Protein AF-A0A1R1PDS6-F1 (afdb_monomer_lite)

Structure (mmCIF, N/CA/C/O backbone):
data_AF-A0A1R1PDS6-F1
#
_entry.id   AF-A0A1R1PDS6-F1
#
loop_
_atom_site.group_PDB
_atom_site.id
_atom_site.type_symbol
_atom_site.label_atom_id
_atom_site.label_alt_id
_atom_site.label_comp_id
_atom_site.label_asym_id
_atom_site.label_entity_id
_atom_site.label_seq_id
_atom_site.pdbx_PDB_ins_code
_atom_site.Cartn_x
_atom_site.Cartn_y
_atom_site.Cartn_z
_atom_site.occupancy
_atom_site.B_iso_or_equiv
_atom_site.auth_seq_id
_atom_site.auth_comp_id
_atom_site.auth_asym_id
_atom_site.auth_atom_id
_atom_site.pdbx_PDB_model_num
ATOM 1 N N . MET A 1 1 ? -19.182 -2.542 -0.248 1.00 47.78 1 MET A N 1
ATOM 2 C CA . MET A 1 1 ? -18.337 -3.406 -1.085 1.00 47.78 1 MET A CA 1
ATOM 3 C C . MET A 1 1 ? -17.976 -2.606 -2.316 1.00 47.78 1 MET A C 1
ATOM 5 O O . MET A 1 1 ? -18.893 -2.180 -3.007 1.00 47.78 1 MET A O 1
ATOM 9 N N . VAL A 1 2 ? -16.699 -2.307 -2.534 1.00 54.94 2 VAL A N 1
ATOM 10 C CA . VAL A 1 2 ? -16.263 -1.618 -3.757 1.00 54.94 2 VAL A CA 1
ATOM 11 C C . VAL A 1 2 ? -15.168 -2.454 -4.403 1.00 54.94 2 VAL A C 1
ATOM 13 O O . VAL A 1 2 ? -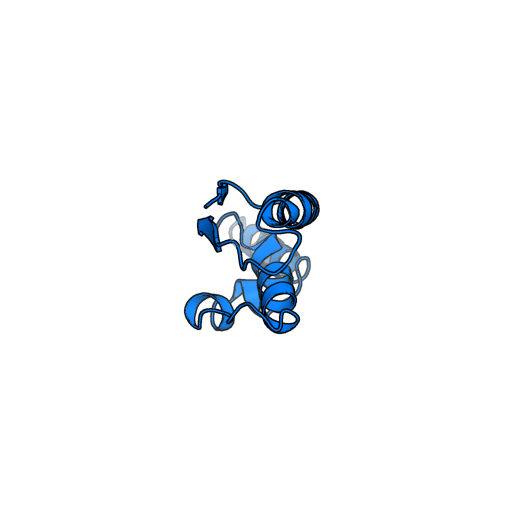14.235 -2.865 -3.713 1.00 54.94 2 VAL A O 1
ATOM 16 N N . TYR A 1 3 ? -15.335 -2.736 -5.694 1.00 51.47 3 TYR A N 1
ATOM 17 C CA . TYR A 1 3 ? -14.395 -3.496 -6.512 1.00 51.47 3 TYR A CA 1
ATOM 18 C C . TYR A 1 3 ? -13.570 -2.519 -7.339 1.00 51.47 3 TYR A C 1
ATOM 20 O O . TYR A 1 3 ? -14.134 -1.674 -8.038 1.00 51.47 3 TYR A O 1
ATOM 28 N N . PHE A 1 4 ? -12.247 -2.623 -7.264 1.00 58.50 4 PHE A N 1
ATOM 29 C CA . PHE A 1 4 ? -11.351 -1.740 -8.003 1.00 58.50 4 PHE A CA 1
ATOM 30 C C . PHE A 1 4 ? -10.531 -2.522 -9.028 1.00 58.50 4 PHE A C 1
ATOM 32 O O . PHE A 1 4 ? -9.790 -3.435 -8.671 1.00 58.50 4 PHE A O 1
ATOM 39 N N . TYR A 1 5 ? -10.667 -2.119 -10.294 1.00 44.25 5 TYR A N 1
ATOM 40 C CA . TYR A 1 5 ? -9.757 -2.449 -11.389 1.00 44.25 5 TYR A CA 1
ATOM 41 C C . TYR A 1 5 ? -8.781 -1.279 -11.570 1.00 44.25 5 TYR A C 1
ATOM 43 O O . TYR A 1 5 ? -9.226 -0.125 -11.630 1.00 44.25 5 TYR A O 1
ATOM 51 N N . ASN A 1 6 ? -7.485 -1.594 -11.666 1.00 51.91 6 ASN A N 1
ATOM 52 C CA . ASN A 1 6 ? -6.371 -0.671 -11.916 1.00 51.91 6 ASN A CA 1
ATOM 53 C C . ASN A 1 6 ? -6.130 0.347 -10.774 1.00 51.91 6 ASN A C 1
ATOM 55 O O . ASN A 1 6 ? -6.977 1.193 -10.462 1.00 51.91 6 ASN A O 1
ATOM 59 N N . CYS A 1 7 ? -4.979 0.247 -10.104 1.00 52.19 7 CYS A N 1
ATOM 60 C CA . CYS A 1 7 ? -4.721 0.929 -8.835 1.00 52.19 7 CYS A CA 1
ATOM 61 C C . CYS A 1 7 ? -3.603 1.970 -8.971 1.00 52.19 7 CYS A C 1
ATOM 63 O O . CYS A 1 7 ? -2.469 1.721 -8.590 1.00 52.19 7 CYS A O 1
ATOM 65 N N . LYS A 1 8 ? -3.899 3.181 -9.458 1.00 59.25 8 LYS A N 1
ATOM 66 C CA . LYS A 1 8 ? -2.956 4.302 -9.294 1.00 59.25 8 LYS A CA 1
ATOM 67 C C . LYS A 1 8 ? -2.993 4.790 -7.841 1.00 59.25 8 LYS A C 1
ATOM 69 O O . LYS A 1 8 ? -4.069 5.043 -7.302 1.00 59.25 8 LYS A O 1
ATOM 74 N N . ASN A 1 9 ? -1.819 4.935 -7.221 1.00 58.53 9 ASN A N 1
ATOM 75 C CA . ASN A 1 9 ? -1.635 5.221 -5.787 1.00 58.53 9 ASN A CA 1
ATOM 76 C C . ASN A 1 9 ? -2.547 6.334 -5.223 1.00 58.53 9 ASN A C 1
ATOM 78 O O . ASN A 1 9 ? -3.151 6.163 -4.165 1.00 58.53 9 ASN A O 1
ATOM 82 N N . LEU A 1 10 ? -2.685 7.466 -5.928 1.00 61.97 10 LEU A N 1
ATOM 83 C CA . LEU A 1 10 ? -3.504 8.592 -5.458 1.00 61.97 10 LEU A CA 1
ATOM 84 C C . LEU A 1 10 ? -5.012 8.304 -5.552 1.00 61.97 10 LEU A C 1
ATOM 86 O O . LEU A 1 10 ? -5.778 8.703 -4.675 1.00 61.97 10 LEU A O 1
ATOM 90 N N . ASP A 1 11 ? -5.444 7.584 -6.586 1.00 73.88 11 ASP A N 1
ATOM 91 C CA . ASP A 1 11 ? -6.853 7.244 -6.798 1.00 73.88 11 ASP A CA 1
ATOM 92 C C . ASP A 1 11 ? -7.329 6.180 -5.812 1.00 73.88 11 ASP A C 1
ATOM 94 O O . ASP A 1 11 ? -8.490 6.196 -5.401 1.00 73.88 11 ASP A O 1
ATOM 98 N N . TYR A 1 12 ? -6.436 5.285 -5.385 1.00 75.88 12 TYR A N 1
ATOM 99 C CA . TYR A 1 12 ? -6.768 4.190 -4.481 1.00 75.88 12 TYR A CA 1
ATOM 100 C C . TYR A 1 12 ? -7.304 4.674 -3.130 1.00 75.88 12 TYR A C 1
ATOM 102 O O . TYR A 1 12 ? -8.366 4.229 -2.696 1.00 75.88 12 TYR A O 1
ATOM 110 N N . THR A 1 13 ? -6.645 5.652 -2.503 1.00 77.19 13 THR A N 1
ATOM 111 C CA . THR A 1 13 ? -7.091 6.222 -1.219 1.00 77.19 13 THR A CA 1
ATOM 112 C C . THR A 1 13 ? -8.460 6.900 -1.335 1.00 77.19 13 THR A C 1
ATOM 114 O O . THR A 1 13 ? -9.321 6.715 -0.476 1.00 77.19 13 THR A O 1
ATOM 117 N N . HIS A 1 14 ? -8.712 7.645 -2.417 1.00 79.06 14 HIS A N 1
ATOM 118 C CA . HIS A 1 14 ? -10.010 8.293 -2.659 1.00 79.06 14 HIS A CA 1
ATOM 119 C C . HIS A 1 14 ? -11.137 7.281 -2.890 1.00 79.06 14 HIS A C 1
ATOM 121 O O . HIS A 1 14 ? -12.281 7.500 -2.474 1.00 79.06 14 HIS A O 1
ATOM 127 N N . ARG A 1 15 ? -10.792 6.170 -3.542 1.00 76.31 15 ARG A N 1
ATOM 128 C CA . ARG A 1 15 ? -11.649 5.028 -3.842 1.00 76.31 15 ARG A CA 1
ATOM 129 C C . ARG A 1 15 ? -12.052 4.278 -2.572 1.00 76.31 15 ARG A C 1
ATOM 131 O O . ARG A 1 15 ? -13.246 4.179 -2.281 1.00 76.31 15 ARG A O 1
ATOM 138 N N . ILE A 1 16 ? -11.087 3.837 -1.765 1.00 79.44 16 ILE A N 1
ATOM 139 C CA . ILE A 1 16 ? -11.373 3.165 -0.486 1.00 79.44 16 ILE A CA 1
ATOM 140 C C . ILE A 1 16 ? -11.949 4.133 0.556 1.00 79.44 16 ILE A C 1
ATOM 142 O O . ILE A 1 16 ? -12.737 3.733 1.398 1.00 79.44 16 ILE A O 1
ATOM 146 N N . GLY A 1 17 ? -11.687 5.439 0.457 1.00 77.19 17 GLY A N 1
ATOM 147 C CA . GLY A 1 17 ? -12.298 6.460 1.319 1.00 77.19 17 GLY A CA 1
ATOM 148 C C . GLY A 1 17 ? -13.825 6.592 1.176 1.00 77.19 17 GLY A C 1
ATOM 149 O O . GLY A 1 17 ? -14.455 7.365 1.904 1.00 77.19 17 GLY A O 1
ATOM 150 N N . ARG A 1 18 ? -14.447 5.856 0.242 1.00 76.12 18 ARG A N 1
ATOM 151 C CA . ARG A 1 18 ? -15.908 5.691 0.138 1.00 76.12 18 ARG A CA 1
ATOM 152 C C . ARG A 1 18 ? -16.437 4.547 1.007 1.00 76.12 18 ARG A C 1
ATOM 154 O O . ARG A 1 18 ? -17.635 4.513 1.283 1.00 76.12 18 ARG A O 1
ATOM 161 N N . THR A 1 19 ? -15.576 3.642 1.475 1.00 69.44 19 THR A N 1
ATOM 162 C CA . THR A 1 19 ? -15.949 2.558 2.385 1.00 69.44 19 THR A CA 1
ATOM 163 C C . THR A 1 19 ? -15.928 3.052 3.835 1.00 69.44 19 THR A C 1
ATOM 165 O O . THR A 1 19 ? -14.878 3.078 4.459 1.00 69.44 19 THR A O 1
ATOM 168 N N . GLY A 1 20 ? -17.102 3.434 4.359 1.00 62.66 20 GLY A N 1
ATOM 169 C CA . GLY A 1 20 ? -17.383 3.617 5.795 1.00 62.66 20 GLY A CA 1
ATOM 170 C C . GLY A 1 20 ? -16.710 4.819 6.479 1.00 62.66 20 GLY A C 1
ATOM 171 O O . GLY A 1 20 ? -15.533 4.777 6.804 1.00 62.66 20 GLY A O 1
ATOM 172 N N . ARG A 1 21 ? -17.477 5.884 6.768 1.00 62.69 21 ARG A N 1
ATOM 173 C CA . ARG A 1 21 ? -16.975 7.102 7.450 1.00 62.69 21 ARG A CA 1
ATOM 174 C C . ARG A 1 21 ? -17.212 7.139 8.969 1.00 62.69 21 ARG A C 1
ATOM 176 O O . ARG A 1 21 ? -16.525 7.883 9.653 1.00 62.69 21 ARG A O 1
ATOM 183 N N . ALA A 1 22 ? -18.154 6.355 9.505 1.00 55.91 22 ALA A N 1
ATOM 184 C CA . ALA A 1 22 ? -18.516 6.370 10.927 1.00 55.91 22 ALA A CA 1
ATOM 185 C C . ALA A 1 22 ? -18.835 4.955 11.438 1.00 55.91 22 ALA A C 1
ATOM 187 O O . ALA A 1 22 ? -19.848 4.374 11.048 1.00 55.91 22 ALA A O 1
ATOM 188 N N . GLY A 1 23 ? -17.957 4.392 12.278 1.00 58.03 23 GLY A N 1
ATOM 189 C CA . GLY A 1 23 ? -18.183 3.178 13.087 1.00 58.03 23 GLY A CA 1
ATOM 190 C C . GLY A 1 23 ? -18.373 1.844 12.347 1.00 58.03 23 GLY A C 1
ATOM 191 O O . GLY A 1 23 ? -18.233 0.790 12.958 1.00 58.03 23 GLY A O 1
ATOM 192 N N . LYS A 1 24 ? -18.669 1.858 11.044 1.00 64.38 24 LYS A N 1
ATOM 193 C CA . LYS A 1 24 ? -18.840 0.665 10.208 1.00 64.38 24 LYS A CA 1
ATOM 194 C C . LYS A 1 24 ? -17.602 0.452 9.347 1.00 64.38 24 LYS A C 1
ATOM 196 O O . LYS A 1 24 ? -17.292 1.286 8.496 1.00 64.38 24 LYS A O 1
ATOM 201 N N . THR A 1 25 ? -16.928 -0.677 9.540 1.00 66.75 25 THR A N 1
ATOM 202 C CA . THR A 1 25 ? -15.858 -1.137 8.654 1.00 66.75 25 THR A CA 1
ATOM 203 C C . THR A 1 25 ? -16.462 -1.498 7.299 1.00 66.75 25 THR A C 1
ATOM 205 O O . THR A 1 25 ? -17.276 -2.409 7.168 1.00 66.75 25 THR A O 1
ATOM 208 N N . GLY A 1 26 ? -16.123 -0.725 6.270 1.00 73.81 26 GLY A N 1
ATOM 209 C CA . GLY A 1 26 ? -16.463 -1.075 4.899 1.00 73.81 26 GLY A CA 1
ATOM 210 C C . GLY A 1 26 ? -15.376 -1.964 4.297 1.00 73.81 26 GLY A C 1
ATOM 211 O O . GLY A 1 26 ? -14.198 -1.778 4.580 1.00 73.81 26 GLY A O 1
ATOM 212 N N . VAL A 1 27 ? -15.770 -2.927 3.464 1.00 77.44 27 VAL A N 1
ATOM 213 C CA . VAL A 1 27 ? -14.828 -3.801 2.751 1.00 77.44 27 VAL A CA 1
ATOM 214 C C . VAL A 1 27 ? -14.571 -3.248 1.348 1.00 77.44 27 VAL A C 1
ATOM 216 O O . VAL A 1 27 ? -15.516 -3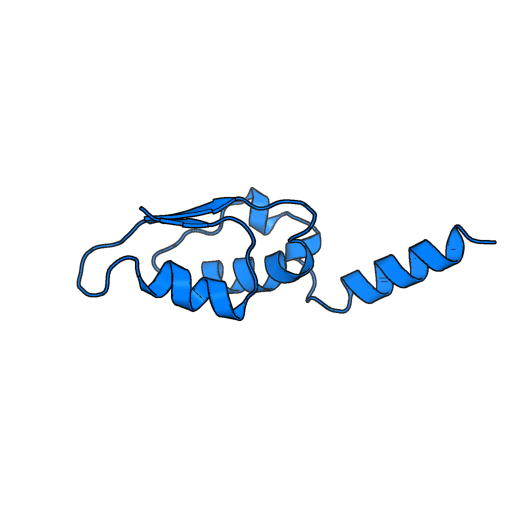.015 0.578 1.00 77.44 27 VAL A O 1
ATOM 219 N N . ALA A 1 28 ? -13.292 -3.048 1.033 1.00 79.56 28 ALA A N 1
ATOM 220 C CA . ALA A 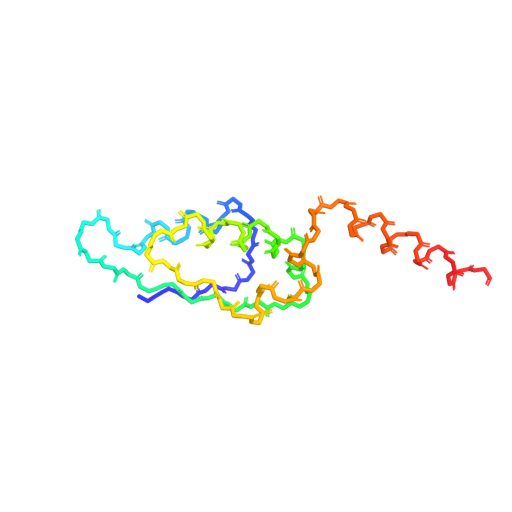1 28 ? -12.773 -2.777 -0.302 1.00 79.56 28 ALA A CA 1
ATOM 221 C C . ALA A 1 28 ? -12.021 -4.017 -0.800 1.00 79.56 28 ALA A C 1
ATOM 223 O O . ALA A 1 28 ? -11.215 -4.578 -0.060 1.00 79.56 28 ALA A O 1
ATOM 224 N N . ILE A 1 29 ? -12.292 -4.440 -2.037 1.00 81.44 29 ILE A N 1
ATOM 225 C CA . ILE A 1 29 ? -11.571 -5.538 -2.686 1.00 81.44 29 ILE A CA 1
ATOM 226 C C . ILE A 1 29 ? -10.856 -4.992 -3.916 1.00 81.44 29 ILE A C 1
ATOM 228 O O . ILE A 1 29 ? -11.456 -4.326 -4.764 1.00 81.44 29 ILE A O 1
ATOM 232 N N . THR A 1 30 ? -9.572 -5.315 -4.006 1.00 80.19 30 THR A N 1
ATOM 233 C CA . THR A 1 30 ? -8.676 -4.861 -5.067 1.00 80.19 30 THR A CA 1
ATOM 234 C C . THR A 1 30 ? -8.143 -6.079 -5.795 1.00 80.19 30 THR A C 1
ATOM 236 O O . THR A 1 30 ? -7.592 -6.978 -5.162 1.00 80.19 30 THR A O 1
ATOM 239 N N . PHE A 1 31 ? -8.301 -6.104 -7.116 1.00 82.88 31 PHE A N 1
ATOM 240 C CA . PHE A 1 31 ? -7.642 -7.095 -7.959 1.00 82.88 31 PHE A CA 1
ATOM 241 C C . PHE A 1 31 ? -6.313 -6.520 -8.429 1.00 82.88 31 PHE A C 1
ATOM 243 O O . PHE A 1 31 ? -6.265 -5.391 -8.915 1.00 82.88 31 PHE A O 1
ATOM 250 N N . LEU A 1 32 ? -5.246 -7.289 -8.237 1.00 80.00 32 LEU A N 1
ATOM 251 C CA . LEU A 1 32 ? -3.883 -6.895 -8.570 1.00 80.00 32 LEU A CA 1
ATOM 252 C C . LEU A 1 32 ? -3.358 -7.814 -9.665 1.00 80.00 32 LEU A C 1
ATOM 254 O O . LEU A 1 32 ? -3.588 -9.024 -9.632 1.00 80.00 32 LEU A O 1
ATOM 258 N N . THR A 1 33 ? -2.644 -7.226 -10.615 1.00 82.94 33 THR A N 1
ATOM 259 C CA . THR A 1 33 ? -1.944 -7.936 -11.686 1.00 82.94 33 THR A CA 1
ATOM 260 C C . THR A 1 33 ? -0.457 -7.585 -11.667 1.00 82.94 33 THR A C 1
ATOM 262 O O . THR A 1 33 ? -0.035 -6.656 -10.978 1.00 82.94 33 THR A O 1
ATOM 265 N N . ASN A 1 34 ? 0.357 -8.293 -12.454 1.00 80.19 34 ASN A N 1
ATOM 266 C CA . ASN A 1 34 ? 1.789 -7.991 -12.576 1.00 80.19 34 ASN A CA 1
ATOM 267 C C . ASN A 1 34 ? 2.064 -6.589 -13.158 1.00 80.19 34 ASN A C 1
ATOM 269 O O . ASN A 1 34 ? 3.148 -6.043 -12.961 1.00 80.19 34 ASN A O 1
ATOM 273 N N . GLU A 1 35 ? 1.092 -5.987 -13.847 1.00 80.56 35 GLU A N 1
ATOM 274 C CA . GLU A 1 35 ? 1.188 -4.617 -14.363 1.00 80.56 35 GLU A CA 1
ATOM 275 C C . GLU A 1 35 ? 1.127 -3.570 -13.238 1.00 80.56 35 GLU A C 1
ATOM 277 O O . GLU A 1 35 ? 1.695 -2.487 -13.367 1.00 80.56 35 GLU A O 1
ATOM 282 N N . ASP A 1 36 ? 0.520 -3.913 -12.098 1.00 81.38 36 ASP A N 1
ATOM 283 C CA . ASP A 1 36 ? 0.400 -3.050 -10.920 1.00 81.38 36 ASP A CA 1
ATOM 284 C C . ASP A 1 36 ? 1.657 -3.093 -10.023 1.00 81.38 36 ASP A C 1
ATOM 286 O O . ASP A 1 36 ? 1.660 -2.538 -8.924 1.00 81.38 36 ASP A O 1
ATOM 290 N N . ALA A 1 37 ? 2.748 -3.728 -10.470 1.00 81.56 37 ALA A N 1
ATOM 291 C CA . ALA A 1 37 ? 3.986 -3.890 -9.701 1.00 81.56 37 ALA A CA 1
ATOM 292 C C . ALA A 1 37 ? 4.516 -2.575 -9.101 1.00 81.56 37 ALA A C 1
ATOM 294 O O . ALA A 1 37 ? 5.013 -2.562 -7.976 1.00 81.56 37 ALA A O 1
ATOM 295 N N . ASP A 1 38 ? 4.355 -1.462 -9.818 1.00 81.69 38 ASP A N 1
ATOM 296 C CA . ASP A 1 38 ? 4.841 -0.148 -9.392 1.00 81.69 38 ASP A CA 1
ATOM 297 C C . ASP A 1 38 ? 4.052 0.441 -8.202 1.00 81.69 38 ASP A C 1
ATOM 299 O O . ASP A 1 38 ? 4.507 1.399 -7.580 1.00 81.69 38 ASP A O 1
ATOM 303 N N . VAL A 1 39 ? 2.884 -0.110 -7.854 1.00 82.31 39 VAL A N 1
ATOM 304 C CA . VAL A 1 39 ? 2.060 0.364 -6.724 1.00 82.31 39 VAL A CA 1
ATOM 305 C C . VAL A 1 39 ? 1.996 -0.621 -5.557 1.00 82.31 39 VAL A C 1
ATOM 307 O O . VAL A 1 39 ? 1.557 -0.251 -4.467 1.00 82.31 39 VAL A O 1
ATOM 310 N N . LEU A 1 40 ? 2.469 -1.859 -5.740 1.00 85.88 40 LEU A N 1
ATOM 311 C CA . LEU A 1 40 ? 2.390 -2.915 -4.723 1.00 85.88 40 LEU A CA 1
ATOM 312 C C . LEU A 1 40 ? 3.146 -2.563 -3.435 1.00 85.88 40 LEU A C 1
ATOM 314 O O . LEU A 1 40 ? 2.663 -2.858 -2.341 1.00 85.88 40 LEU A O 1
ATOM 318 N N . TYR A 1 41 ? 4.305 -1.912 -3.543 1.00 87.00 41 TYR A N 1
ATOM 319 C CA . TYR A 1 41 ? 5.100 -1.508 -2.379 1.00 87.00 41 TYR A CA 1
ATOM 320 C C . TYR A 1 41 ? 4.370 -0.493 -1.491 1.00 87.00 41 TYR A C 1
ATOM 322 O O . TYR A 1 41 ? 4.303 -0.657 -0.268 1.00 87.00 41 TYR A O 1
ATOM 330 N N . ASP A 1 42 ? 3.792 0.541 -2.102 1.00 84.81 42 ASP A N 1
ATOM 331 C CA . ASP A 1 42 ? 3.053 1.573 -1.376 1.00 84.81 42 ASP A CA 1
ATOM 332 C C . ASP A 1 42 ? 1.747 1.017 -0.806 1.00 84.81 42 ASP A C 1
ATOM 334 O O . ASP A 1 42 ? 1.395 1.318 0.338 1.00 84.81 42 ASP A O 1
ATOM 338 N N . LEU A 1 43 ? 1.077 0.134 -1.554 1.00 84.69 43 LEU A N 1
ATOM 339 C CA . LEU A 1 43 ? -0.108 -0.582 -1.096 1.00 84.69 43 LEU A CA 1
ATOM 340 C C . LEU A 1 43 ? 0.195 -1.431 0.146 1.00 84.69 43 LEU A C 1
ATOM 342 O O . LEU A 1 43 ? -0.515 -1.320 1.146 1.00 84.69 43 LEU A O 1
ATOM 346 N N . ARG A 1 44 ? 1.280 -2.219 0.130 1.00 86.94 44 ARG A N 1
ATOM 347 C CA . ARG A 1 44 ? 1.726 -3.004 1.293 1.00 86.94 44 ARG A CA 1
ATOM 348 C C . ARG A 1 44 ? 1.954 -2.103 2.504 1.00 86.94 44 ARG A C 1
ATOM 350 O O . ARG A 1 44 ? 1.402 -2.365 3.572 1.00 86.94 44 ARG A O 1
ATOM 357 N N . LYS A 1 45 ? 2.710 -1.011 2.341 1.00 86.56 45 LYS A N 1
ATOM 358 C CA . LYS A 1 45 ? 2.959 -0.054 3.432 1.00 86.56 45 LYS A CA 1
ATOM 359 C C . LYS A 1 45 ? 1.681 0.593 3.958 1.00 86.56 45 LYS A C 1
ATOM 361 O O . LYS A 1 45 ? 1.577 0.840 5.157 1.00 86.56 45 LYS A O 1
ATOM 366 N N . MET A 1 46 ? 0.722 0.901 3.089 1.00 83.75 46 MET A N 1
ATOM 367 C CA . MET A 1 46 ? -0.575 1.443 3.494 1.00 83.75 46 MET A CA 1
ATOM 368 C C . MET A 1 46 ? -1.353 0.434 4.345 1.00 83.75 46 MET A C 1
ATOM 370 O O . MET A 1 46 ? -1.905 0.812 5.377 1.00 83.75 46 MET A O 1
ATOM 374 N N . MET A 1 47 ? -1.366 -0.839 3.942 1.00 83.44 47 MET A N 1
ATOM 375 C CA . MET A 1 47 ? -2.025 -1.903 4.701 1.00 83.44 47 MET A CA 1
ATOM 376 C C . MET A 1 47 ? -1.356 -2.131 6.058 1.00 83.44 47 MET A C 1
ATOM 378 O O . MET A 1 47 ? -2.060 -2.232 7.052 1.00 83.44 47 MET A O 1
ATOM 382 N N . GLU A 1 48 ? -0.022 -2.125 6.130 1.00 85.31 48 GLU A N 1
ATOM 383 C CA . GLU A 1 48 ? 0.728 -2.255 7.393 1.00 85.31 48 GLU A CA 1
ATOM 384 C C . GLU A 1 48 ? 0.494 -1.093 8.365 1.00 85.31 48 GLU A C 1
ATOM 386 O O . GLU A 1 48 ? 0.512 -1.284 9.578 1.00 85.31 48 GLU A O 1
ATOM 391 N N . LYS A 1 49 ? 0.257 0.117 7.848 1.00 84.44 49 LYS A N 1
ATOM 392 C CA . LYS A 1 49 ? -0.108 1.284 8.666 1.00 84.44 49 LYS A CA 1
ATOM 393 C C . LYS A 1 49 ? -1.562 1.251 9.140 1.00 84.44 49 LYS A C 1
ATOM 395 O O . LYS A 1 49 ? -1.914 1.984 10.062 1.00 84.44 49 LYS A O 1
ATOM 400 N N . SER A 1 50 ? -2.420 0.469 8.491 1.00 80.38 50 SER A N 1
ATOM 401 C CA . SER A 1 50 ? -3.830 0.376 8.849 1.00 80.38 50 SER A CA 1
ATOM 402 C C . SER A 1 50 ? -4.007 -0.562 10.039 1.00 80.38 50 SER A C 1
ATOM 404 O O . SER A 1 50 ? -3.650 -1.730 9.978 1.00 80.38 50 SER A O 1
ATOM 406 N N . SER A 1 51 ? -4.639 -0.087 11.110 1.00 76.44 51 SER A N 1
ATOM 407 C CA . SER A 1 51 ? -5.027 -0.936 12.247 1.00 76.44 51 SER A CA 1
ATOM 408 C C . SER A 1 51 ? -6.245 -1.822 11.957 1.00 76.44 51 SER A C 1
ATOM 410 O O . SER A 1 51 ? -6.522 -2.759 12.702 1.00 76.44 51 SER A O 1
ATOM 412 N N . LEU A 1 52 ? -6.988 -1.521 10.886 1.00 74.25 52 LEU A N 1
ATOM 413 C CA . LEU A 1 52 ? -8.225 -2.212 10.512 1.00 74.25 52 LEU A CA 1
ATOM 414 C C . LEU A 1 52 ? -8.001 -3.309 9.467 1.00 74.25 52 LEU A C 1
ATOM 416 O O . LEU A 1 52 ? -8.799 -4.239 9.376 1.00 74.25 52 LEU A O 1
ATOM 420 N N . SER A 1 53 ? -6.945 -3.190 8.661 1.00 76.56 53 SER A N 1
ATOM 421 C CA . SER A 1 53 ? -6.671 -4.101 7.548 1.00 76.56 53 SER A CA 1
ATOM 422 C C . SER A 1 53 ? -5.471 -4.979 7.867 1.00 76.56 53 SER A C 1
ATOM 424 O O . SER A 1 53 ? -4.454 -4.495 8.348 1.00 76.56 53 SER A O 1
ATOM 426 N N . LYS A 1 54 ? -5.563 -6.276 7.561 1.00 81.38 54 LYS A N 1
ATOM 427 C CA . LYS A 1 54 ? -4.414 -7.186 7.622 1.00 81.38 54 LYS A CA 1
ATOM 428 C C . LYS A 1 54 ? -3.768 -7.269 6.246 1.00 81.38 54 LYS A C 1
ATOM 430 O O . LYS A 1 54 ? -4.473 -7.454 5.256 1.00 81.38 54 LYS A O 1
ATOM 435 N N . CYS A 1 55 ? -2.445 -7.141 6.191 1.00 82.62 55 CYS A N 1
ATOM 436 C CA . CYS A 1 55 ? -1.697 -7.354 4.958 1.00 82.62 55 CYS A CA 1
ATOM 437 C C . CYS A 1 55 ? -1.731 -8.853 4.598 1.00 82.62 55 CYS A C 1
ATOM 439 O O . CYS A 1 55 ? -1.320 -9.671 5.428 1.00 82.62 55 CYS A O 1
ATOM 441 N N . PRO A 1 56 ? -2.239 -9.237 3.414 1.00 84.75 56 PRO A N 1
ATOM 442 C CA . PRO A 1 56 ? -2.239 -10.629 2.994 1.00 84.75 56 PRO A CA 1
ATOM 443 C C . PRO A 1 56 ? -0.796 -11.114 2.755 1.00 84.75 56 PRO A C 1
ATOM 445 O O . PRO A 1 56 ? 0.024 -10.362 2.211 1.00 84.75 56 PRO A O 1
ATOM 448 N N . PRO A 1 57 ? -0.453 -12.350 3.159 1.00 85.25 57 PRO A N 1
ATOM 449 C CA . PRO A 1 57 ? 0.910 -12.871 3.055 1.00 85.25 57 PRO A CA 1
ATOM 450 C C . PRO A 1 57 ? 1.415 -12.944 1.608 1.00 85.25 57 PRO A C 1
ATOM 452 O O . PRO A 1 57 ? 2.615 -12.813 1.379 1.00 85.25 57 PRO A O 1
ATOM 455 N N . GLU A 1 58 ? 0.520 -13.102 0.634 1.00 85.38 58 GLU A N 1
ATOM 456 C CA . GLU A 1 58 ? 0.830 -13.097 -0.795 1.00 85.38 58 GLU A CA 1
ATOM 457 C C . GLU A 1 58 ? 1.384 -11.735 -1.230 1.00 85.38 58 GLU A C 1
ATOM 459 O O . GLU A 1 58 ? 2.415 -11.673 -1.896 1.00 85.38 58 GLU A O 1
ATOM 464 N N . LEU A 1 59 ? 0.758 -10.639 -0.782 1.00 85.00 59 LEU A N 1
ATOM 465 C CA . LEU A 1 59 ? 1.231 -9.280 -1.058 1.00 85.00 59 LEU A CA 1
ATOM 466 C C . LEU A 1 59 ? 2.529 -8.978 -0.306 1.00 85.00 59 LEU A C 1
ATOM 468 O O . LEU A 1 59 ? 3.432 -8.367 -0.865 1.00 85.00 59 LEU A O 1
ATOM 472 N N . ALA A 1 60 ? 2.644 -9.420 0.949 1.00 85.38 60 ALA A N 1
ATOM 473 C CA . ALA A 1 60 ? 3.837 -9.188 1.762 1.00 85.38 60 ALA A CA 1
ATOM 474 C C . ALA A 1 60 ? 5.092 -9.878 1.197 1.00 85.38 60 ALA A C 1
ATOM 476 O O . ALA A 1 60 ? 6.197 -9.358 1.342 1.00 85.38 60 ALA A O 1
ATOM 477 N N . ARG A 1 61 ? 4.928 -11.043 0.557 1.00 86.94 61 ARG A N 1
ATOM 478 C CA . ARG A 1 61 ? 6.027 -11.822 -0.035 1.00 86.94 61 ARG A CA 1
ATOM 479 C C . ARG A 1 61 ? 6.349 -11.424 -1.474 1.00 86.94 61 ARG A C 1
ATOM 481 O O . ARG A 1 61 ? 7.443 -11.731 -1.938 1.00 86.94 61 ARG A O 1
ATOM 488 N N . HIS A 1 62 ? 5.437 -10.744 -2.166 1.00 86.56 62 HIS A N 1
ATOM 489 C CA . HIS A 1 62 ? 5.601 -10.387 -3.571 1.00 86.56 62 HIS A CA 1
ATOM 490 C C . HIS A 1 62 ? 6.839 -9.505 -3.806 1.00 86.56 62 HIS A C 1
ATOM 492 O O . HIS A 1 62 ? 7.013 -8.485 -3.142 1.00 86.56 62 HIS A O 1
ATOM 498 N N . GLU A 1 63 ? 7.677 -9.848 -4.786 1.00 86.06 63 GLU A N 1
ATOM 499 C CA . GLU A 1 63 ? 8.968 -9.179 -5.030 1.00 86.06 63 GLU A CA 1
ATOM 500 C C . GLU A 1 63 ? 8.822 -7.667 -5.257 1.00 86.06 63 GLU A C 1
ATOM 502 O 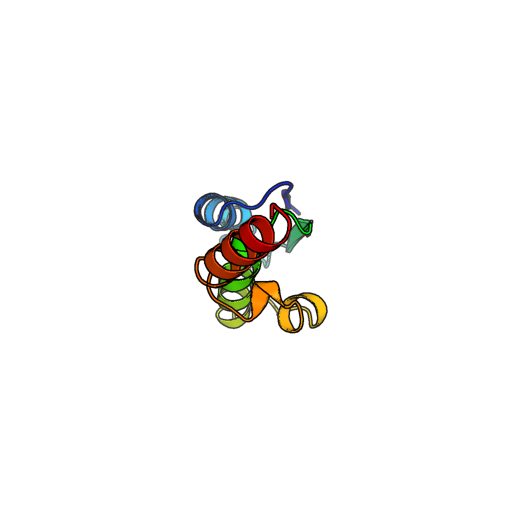O . GLU A 1 63 ? 9.503 -6.856 -4.627 1.00 86.06 63 GLU A O 1
ATOM 507 N N . ALA A 1 64 ? 7.857 -7.268 -6.089 1.00 83.75 64 ALA A N 1
ATOM 508 C CA . ALA A 1 64 ? 7.569 -5.859 -6.358 1.00 83.75 64 ALA A CA 1
ATOM 509 C C . ALA A 1 64 ? 6.983 -5.089 -5.153 1.00 83.75 64 ALA A C 1
ATOM 511 O O . ALA A 1 64 ? 6.969 -3.862 -5.161 1.00 83.75 64 ALA A O 1
ATOM 512 N N . ALA A 1 65 ? 6.536 -5.778 -4.096 1.00 85.06 65 ALA A N 1
ATOM 513 C CA . ALA A 1 65 ? 6.089 -5.146 -2.854 1.00 85.06 65 ALA A CA 1
ATOM 514 C C . ALA A 1 65 ? 7.226 -4.951 -1.832 1.00 85.06 65 ALA A C 1
ATOM 516 O O . ALA A 1 65 ? 7.033 -4.267 -0.821 1.00 85.06 65 ALA A O 1
ATOM 517 N N . GLN A 1 66 ? 8.406 -5.538 -2.070 1.00 85.12 66 GLN A N 1
ATOM 518 C CA . GLN A 1 66 ? 9.560 -5.446 -1.168 1.00 85.12 66 GLN A CA 1
ATOM 519 C C . GLN A 1 66 ? 10.405 -4.193 -1.431 1.00 85.12 66 GLN A C 1
ATOM 521 O O . GLN A 1 66 ? 10.890 -3.572 -0.483 1.00 85.12 66 GLN A O 1
ATOM 526 N N . ALA A 1 67 ? 10.549 -3.788 -2.696 1.00 82.62 67 ALA A N 1
ATOM 527 C CA . ALA A 1 67 ? 11.384 -2.657 -3.101 1.00 82.62 67 ALA A CA 1
ATOM 528 C C . ALA A 1 67 ? 10.553 -1.425 -3.510 1.00 82.62 67 ALA A C 1
ATOM 530 O O . ALA A 1 67 ? 9.496 -1.580 -4.120 1.00 82.62 67 ALA A O 1
ATOM 531 N N . PRO A 1 68 ? 11.026 -0.196 -3.226 1.00 75.56 68 PRO A N 1
ATOM 532 C CA . PRO A 1 68 ? 10.317 1.015 -3.614 1.00 75.56 68 PRO A CA 1
ATOM 533 C C . PRO A 1 68 ? 10.244 1.175 -5.145 1.00 75.56 68 PRO A C 1
ATOM 535 O O . PRO A 1 68 ? 11.205 0.841 -5.858 1.00 75.56 68 PRO A O 1
ATOM 538 N N . PRO A 1 69 ? 9.134 1.735 -5.661 1.00 66.12 69 PRO A N 1
ATOM 539 C CA . PRO A 1 69 ? 8.971 1.987 -7.083 1.00 66.12 69 PRO A CA 1
ATOM 540 C C . PRO A 1 69 ? 10.027 2.988 -7.560 1.00 66.12 69 PRO A C 1
ATOM 542 O O . PRO A 1 69 ? 10.207 4.060 -6.991 1.00 66.12 69 PRO A O 1
ATOM 545 N N . GLY A 1 70 ? 10.783 2.591 -8.584 1.00 63.59 70 GLY A N 1
ATOM 546 C CA . GLY A 1 70 ? 11.960 3.315 -9.081 1.00 63.59 70 GLY A CA 1
ATOM 547 C C . GLY A 1 70 ? 13.207 2.434 -9.146 1.00 63.59 70 GLY A C 1
ATOM 548 O O . GLY A 1 70 ? 13.871 2.401 -10.179 1.00 63.59 70 GLY A O 1
ATOM 549 N N . VAL A 1 71 ? 13.456 1.616 -8.117 1.00 59.56 71 VAL A N 1
ATOM 550 C CA . VAL A 1 71 ? 14.570 0.645 -8.118 1.00 59.56 71 VAL A CA 1
ATOM 551 C C . VAL A 1 71 ? 14.249 -0.541 -9.034 1.00 59.56 71 VAL A C 1
ATOM 553 O O . VAL A 1 71 ? 15.079 -0.962 -9.838 1.00 59.56 71 VAL A O 1
ATOM 556 N N . ALA A 1 72 ? 13.005 -1.027 -8.993 1.00 57.69 72 ALA A N 1
ATOM 557 C CA . ALA A 1 72 ? 12.527 -2.086 -9.884 1.00 57.69 72 ALA A CA 1
ATOM 558 C C . ALA A 1 72 ? 12.482 -1.643 -11.360 1.00 57.69 72 ALA A C 1
ATOM 560 O O . ALA A 1 72 ? 12.789 -2.423 -12.258 1.00 57.69 72 ALA A O 1
ATOM 561 N N . ARG A 1 73 ? 12.157 -0.368 -11.624 1.00 55.66 73 ARG A N 1
ATOM 562 C CA . ARG A 1 73 ? 12.163 0.206 -12.980 1.00 55.66 73 ARG A CA 1
ATOM 563 C C . ARG A 1 73 ? 13.585 0.351 -13.527 1.00 55.66 73 ARG A C 1
ATOM 565 O O . ARG A 1 73 ? 13.788 0.117 -14.713 1.00 55.66 73 ARG A O 1
ATOM 572 N N . ALA A 1 74 ? 14.559 0.676 -12.673 1.00 56.78 74 ALA A N 1
ATOM 573 C CA . ALA A 1 74 ? 15.973 0.685 -13.046 1.00 56.78 74 ALA A CA 1
ATOM 574 C C . ALA A 1 74 ? 16.478 -0.722 -13.410 1.00 56.78 74 ALA A C 1
ATOM 576 O O . ALA A 1 74 ? 17.132 -0.867 -14.438 1.00 56.78 74 ALA A O 1
ATOM 577 N N . LYS A 1 75 ? 16.103 -1.759 -12.641 1.00 55.72 75 LYS A N 1
ATOM 578 C CA . LYS A 1 75 ? 16.420 -3.161 -12.974 1.00 55.72 75 LYS A CA 1
ATOM 579 C C . LYS A 1 75 ? 15.787 -3.618 -14.290 1.00 55.72 75 LYS A C 1
ATOM 581 O O . LYS A 1 75 ? 16.513 -4.080 -15.157 1.00 55.72 75 LYS A O 1
ATOM 586 N N . ARG A 1 76 ? 14.473 -3.416 -14.479 1.00 57.69 76 ARG A N 1
ATOM 587 C CA . ARG A 1 76 ? 13.780 -3.797 -15.730 1.00 57.69 76 ARG A CA 1
ATOM 588 C C . ARG A 1 76 ? 14.388 -3.121 -16.959 1.00 57.69 76 ARG A C 1
ATOM 590 O O . A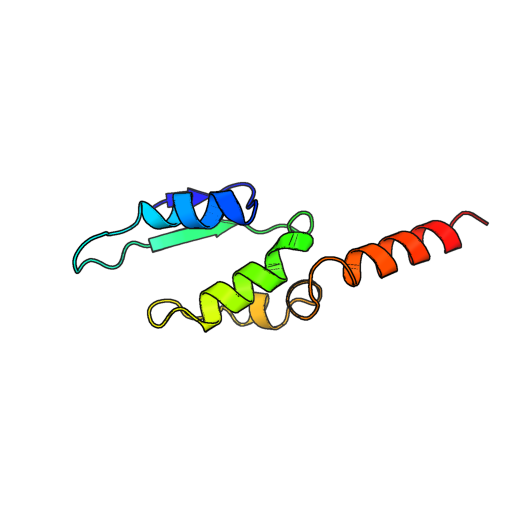RG A 1 76 ? 14.575 -3.765 -17.981 1.00 57.69 76 ARG A O 1
ATOM 597 N N . ARG A 1 77 ? 14.731 -1.833 -16.851 1.00 55.38 77 ARG A N 1
ATOM 598 C CA . ARG A 1 77 ? 15.339 -1.075 -17.952 1.00 55.38 77 ARG A CA 1
ATOM 599 C C . ARG A 1 77 ? 16.772 -1.526 -18.248 1.00 55.38 77 ARG A C 1
ATOM 601 O O . ARG A 1 77 ? 17.162 -1.557 -19.408 1.00 55.38 77 ARG A O 1
ATOM 608 N N . PHE A 1 78 ? 17.542 -1.877 -17.217 1.00 56.28 78 PHE A N 1
ATOM 609 C CA . PHE A 1 78 ? 18.879 -2.447 -17.380 1.00 56.28 78 PHE A CA 1
ATOM 610 C C . PHE A 1 78 ? 18.811 -3.807 -18.084 1.00 56.28 78 PHE A C 1
ATOM 612 O O . PHE A 1 78 ? 19.488 -4.020 -19.079 1.00 56.28 78 PHE A O 1
ATOM 619 N N . GLU A 1 79 ? 17.916 -4.679 -17.631 1.00 56.66 79 GLU A N 1
ATOM 620 C CA . GLU A 1 79 ? 17.728 -6.025 -18.166 1.00 56.66 79 GLU A CA 1
ATOM 621 C C . GLU A 1 79 ? 17.207 -6.015 -19.620 1.00 56.66 79 GLU A C 1
ATOM 623 O O . GLU A 1 79 ? 17.741 -6.731 -20.457 1.00 56.66 79 GLU A O 1
ATOM 628 N N . GLU A 1 80 ? 16.289 -5.109 -19.984 1.00 57.97 80 GLU A N 1
ATOM 629 C CA . GLU A 1 80 ? 15.853 -4.902 -21.382 1.00 57.97 80 GLU A CA 1
ATOM 630 C C . GLU A 1 80 ? 16.989 -4.438 -22.317 1.00 57.97 80 GLU A C 1
ATOM 632 O O . GLU A 1 80 ? 16.967 -4.729 -23.513 1.00 57.97 80 GLU A O 1
ATOM 637 N N . THR A 1 81 ? 17.993 -3.730 -21.788 1.00 58.91 81 THR A N 1
ATOM 638 C CA . THR A 1 81 ? 19.148 -3.281 -22.584 1.00 58.91 81 THR A CA 1
ATOM 639 C C . THR A 1 81 ? 20.097 -4.446 -22.884 1.00 58.91 81 THR A C 1
ATOM 641 O O . THR A 1 81 ? 20.662 -4.497 -23.969 1.00 58.91 81 THR A O 1
ATOM 644 N N . VAL A 1 82 ? 20.213 -5.412 -21.966 1.00 62.66 82 VAL A N 1
ATOM 645 C CA . VAL A 1 82 ? 21.126 -6.565 -22.079 1.00 62.66 82 VAL A CA 1
ATOM 646 C C . VAL A 1 82 ? 20.648 -7.604 -23.105 1.00 62.66 82 VAL A C 1
ATOM 648 O O . VAL A 1 82 ? 21.470 -8.264 -23.724 1.00 62.66 82 VAL A O 1
ATOM 651 N N . TYR A 1 83 ? 19.339 -7.741 -23.344 1.00 56.47 83 TYR A N 1
ATOM 652 C CA . TYR A 1 83 ? 18.807 -8.672 -24.359 1.00 56.47 83 TYR A CA 1
ATOM 653 C C . TYR A 1 83 ? 18.757 -8.093 -25.784 1.00 56.47 83 TYR A C 1
ATOM 655 O O . TYR A 1 83 ? 18.222 -8.738 -26.687 1.00 56.47 83 TYR A O 1
ATOM 663 N N . LYS A 1 84 ? 19.252 -6.866 -25.991 1.00 53.19 84 LYS A N 1
ATOM 664 C CA . LYS A 1 84 ? 19.251 -6.181 -27.294 1.00 53.19 84 LYS A CA 1
ATOM 665 C C . LYS A 1 84 ? 20.618 -6.129 -27.985 1.00 53.19 84 LYS A C 1
ATOM 667 O O . LYS A 1 84 ? 20.720 -5.451 -29.006 1.00 53.19 84 LYS A O 1
ATOM 672 N N . GLU A 1 85 ? 21.619 -6.841 -27.472 1.00 46.00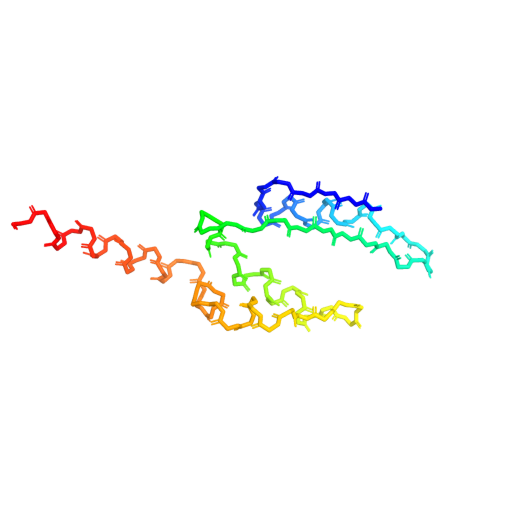 85 GLU A N 1
ATOM 673 C CA . GLU A 1 85 ? 22.958 -6.959 -28.076 1.00 46.00 85 GLU A CA 1
ATOM 674 C C . GLU A 1 85 ? 23.193 -8.334 -28.711 1.00 46.00 85 GLU A C 1
ATOM 676 O O . GLU A 1 85 ? 22.824 -9.355 -28.087 1.00 46.00 85 GLU A O 1
#

Radius of gyration: 15.33 Å; chains: 1; bounding box: 42×22×41 Å

Sequence (85 aa):
MVYFYNCKNLDYTHRIGRTGRAGKTGVAITFLTNEDADVLYDLRKMMEKSSLSKCPPELARHEAAQAPPGVARAKRRFEETVYKE

Organism: Zancudomyces culisetae (NCBI:txid1213189)

Foldseek 3Di:
DEEDDDDDPVVNCVRCVVADDPDDGGDYDYDDDPVCLQCLQVVQVVQVPDPVHDRDVCSVPDPSNVDHRPVVVVVVVVVVVVVPD

Secondary structure (DSSP, 8-state):
-EEESS--HHHHHHHHTTS-SSS----EEE---GGGHHHHHHHHHHHHH-SS-PPPHHHHH-HHHHS-TTHHHHHHHHHHHHTT-

InterPro domains:
  IPR027417 P-loop containing nucleoside triphosphate hydrolase [G3DSA:3.40.50.300] (2-84)
  IPR027417 P-loop containing nucleoside triphosphate hydrolase [SSF52540] (11-64)

pLDDT: mean 72.0, std 12.65, range [44.25, 87.0]